Protein AF-A0A1B6MLG4-F1 (afdb_monomer_lite)

Foldseek 3Di:
DDDDPPDPDPVLVPCLAAAQDQEKEKEAEDPPPDDDPVLVVQSVVQVVVCVVVVGHYHYDYDNCCLVVAPVSGDTWMDGPVDIGDTDVVVVVSVVSYDDPPPPPDPDD

Radius of gyration: 16.48 Å; chains: 1; bounding box: 40×28×64 Å

Sequence (108 aa):
MSVILVTNTVECEVGANEPWPDDVKLYQPLETEQILLPDNASCLSVQAFLRMCKLKYEIVYKKNAENMSPSGRVPFVKCGAFIISELEPLTSFVAQKPKHIVLRHIGY

Organism: NCBI:txid36148

pLDDT: mean 78.99, std 19.34, range [34.12, 96.56]

InterPro domains:
  IPR012336 Thioredoxin-like fold [PF17172] (41-97)
  IPR050931 Mitochondrial Protein Transport Metaxin [PTHR12289] (16-97)

Structure (mmCIF, N/CA/C/O backbone):
data_AF-A0A1B6MLG4-F1
#
_entry.id   AF-A0A1B6MLG4-F1
#
loop_
_atom_site.group_PDB
_atom_site.id
_atom_site.type_symbol
_atom_site.label_atom_id
_atom_site.label_alt_id
_atom_site.label_comp_id
_atom_site.label_asym_id
_atom_site.label_entity_id
_atom_site.label_seq_id
_atom_site.pdbx_PDB_ins_code
_atom_site.Cartn_x
_atom_site.Cartn_y
_atom_site.Cartn_z
_atom_site.occupancy
_atom_site.B_iso_or_equiv
_atom_site.auth_seq_id
_atom_site.auth_comp_id
_atom_site.auth_asym_id
_atom_site.auth_atom_id
_atom_site.pdbx_PDB_model_num
ATOM 1 N N . MET A 1 1 ? -27.274 21.604 -22.861 1.00 34.12 1 MET A N 1
ATOM 2 C CA . MET A 1 1 ? -27.222 20.313 -22.146 1.00 34.12 1 MET A CA 1
ATOM 3 C C . MET A 1 1 ? -25.792 20.117 -21.658 1.00 34.12 1 MET A C 1
ATOM 5 O O . MET A 1 1 ? -24.998 19.514 -22.363 1.00 34.12 1 MET A O 1
ATOM 9 N N . SER A 1 2 ? -25.435 20.708 -20.516 1.00 34.47 2 SER A N 1
ATOM 10 C CA . SER A 1 2 ? -24.122 20.500 -19.892 1.00 34.47 2 SER A CA 1
ATOM 11 C C . SER A 1 2 ? -24.316 19.493 -18.771 1.00 34.47 2 SER A C 1
ATOM 13 O O . SER A 1 2 ? -24.975 19.792 -17.778 1.00 34.47 2 SER A O 1
ATOM 15 N N . VAL A 1 3 ? -23.829 18.276 -18.986 1.00 42.28 3 VAL A N 1
ATOM 16 C CA . VAL A 1 3 ? -23.855 17.200 -17.994 1.00 42.28 3 VAL A CA 1
ATOM 17 C C . VAL A 1 3 ? -22.862 17.569 -16.896 1.00 42.28 3 VAL A C 1
ATOM 19 O O . VAL A 1 3 ? -21.666 17.697 -17.144 1.00 42.28 3 VAL A O 1
ATOM 22 N N . ILE A 1 4 ? -23.385 17.827 -15.702 1.00 43.03 4 ILE A N 1
ATOM 23 C CA . ILE A 1 4 ? -22.609 18.171 -14.515 1.00 43.03 4 ILE A CA 1
ATOM 24 C C . ILE A 1 4 ? -21.927 16.884 -14.037 1.00 43.03 4 ILE A C 1
ATOM 26 O O . ILE A 1 4 ? -22.603 15.905 -13.726 1.00 43.03 4 ILE A O 1
ATOM 30 N N . LEU A 1 5 ? -20.594 16.879 -13.991 1.00 43.47 5 LEU A N 1
ATOM 31 C CA . LEU A 1 5 ? -19.792 15.818 -13.383 1.00 43.47 5 LEU A CA 1
ATOM 32 C C . LEU A 1 5 ? -19.928 15.910 -11.852 1.00 43.47 5 LEU A C 1
ATOM 34 O O . LEU A 1 5 ? -19.079 16.484 -11.177 1.00 43.47 5 LEU A O 1
ATOM 38 N N . VAL A 1 6 ? -21.029 15.388 -11.308 1.00 43.78 6 VAL A N 1
ATOM 39 C CA . VAL A 1 6 ? -21.226 15.175 -9.864 1.00 43.78 6 VAL A CA 1
ATOM 40 C C . VAL A 1 6 ? -21.082 13.683 -9.586 1.00 43.78 6 VAL A C 1
ATOM 42 O O . VAL A 1 6 ? -22.078 12.987 -9.432 1.00 43.78 6 VAL A O 1
ATOM 45 N N . THR A 1 7 ? -19.859 13.150 -9.588 1.00 39.62 7 THR A N 1
ATOM 46 C CA . THR A 1 7 ? -19.669 11.711 -9.312 1.00 39.62 7 THR A CA 1
ATOM 47 C C . THR A 1 7 ? -18.502 11.367 -8.395 1.00 39.62 7 THR A C 1
ATOM 49 O O . THR A 1 7 ? -18.142 10.205 -8.363 1.00 39.62 7 THR A O 1
ATOM 52 N N . ASN A 1 8 ? -17.906 12.290 -7.624 1.00 46.47 8 ASN A N 1
ATOM 53 C CA . ASN A 1 8 ? -16.778 11.873 -6.764 1.00 46.47 8 ASN A CA 1
ATOM 54 C C . ASN A 1 8 ? -16.689 12.475 -5.356 1.00 46.47 8 ASN A C 1
ATOM 56 O O . ASN A 1 8 ? -15.671 12.304 -4.693 1.00 46.47 8 ASN A O 1
ATOM 60 N N . THR A 1 9 ? -17.727 13.157 -4.865 1.00 44.22 9 THR A N 1
ATOM 61 C CA . THR A 1 9 ? -17.716 13.722 -3.499 1.00 44.22 9 THR A CA 1
ATOM 62 C C . THR A 1 9 ? -18.664 13.018 -2.530 1.00 44.22 9 THR A C 1
ATOM 64 O O . THR A 1 9 ? -18.440 13.097 -1.329 1.00 44.22 9 THR A O 1
ATOM 67 N N . VAL A 1 10 ? -19.674 12.298 -3.033 1.00 43.75 10 VAL A N 1
ATOM 68 C CA . VAL A 1 10 ? -20.802 11.799 -2.218 1.00 43.75 10 VAL A CA 1
ATOM 69 C C . VAL A 1 10 ? -20.567 10.396 -1.632 1.00 43.75 10 VAL A C 1
ATOM 71 O O . VAL A 1 10 ? -21.218 9.993 -0.676 1.00 43.75 10 VAL A O 1
ATOM 74 N N . GLU A 1 11 ? -19.595 9.635 -2.139 1.00 44.44 11 GLU A N 1
ATOM 75 C CA . GLU A 1 11 ? -19.281 8.308 -1.580 1.00 44.44 11 GLU A CA 1
ATOM 76 C C . GLU A 1 11 ? -18.317 8.393 -0.385 1.00 44.44 11 GLU A C 1
ATOM 78 O O . GLU A 1 11 ? -18.392 7.579 0.536 1.00 44.44 11 GLU A O 1
ATOM 83 N N . CYS A 1 12 ? -17.447 9.411 -0.355 1.00 46.72 12 CYS A N 1
ATOM 84 C CA . CYS A 1 12 ? -16.459 9.600 0.712 1.00 46.72 12 CYS A CA 1
ATOM 85 C C . CYS A 1 12 ? -17.100 9.797 2.093 1.00 46.72 12 CYS A C 1
ATOM 87 O O . CYS A 1 12 ? -16.542 9.348 3.091 1.00 46.72 12 CYS A O 1
ATOM 89 N N . GLU A 1 13 ? -18.266 10.438 2.163 1.00 47.56 13 GLU A N 1
ATOM 90 C CA . GLU A 1 13 ? -18.911 10.802 3.429 1.00 47.56 13 GLU A CA 1
ATOM 91 C C . GLU A 1 13 ? -19.535 9.607 4.170 1.00 47.56 13 GLU A C 1
ATOM 93 O O . GLU A 1 13 ? -19.527 9.579 5.400 1.00 47.56 13 GLU A O 1
ATOM 98 N N . VAL A 1 14 ? -19.999 8.576 3.455 1.00 50.34 14 VAL A N 1
ATOM 99 C CA . VAL A 1 14 ? -20.733 7.457 4.076 1.00 50.34 14 VAL A CA 1
ATOM 100 C C . VAL A 1 14 ? -19.792 6.421 4.705 1.00 50.34 14 VAL A C 1
ATOM 102 O O . VAL A 1 14 ? -20.107 5.864 5.753 1.00 50.34 14 VAL A O 1
ATOM 105 N N . GLY A 1 15 ? -18.605 6.204 4.127 1.00 52.25 15 GLY A N 1
ATOM 106 C CA . GLY A 1 15 ? -17.614 5.258 4.661 1.00 52.25 15 GLY A CA 1
ATOM 107 C C . GLY A 1 15 ? -16.574 5.873 5.598 1.00 52.25 15 GLY A C 1
ATOM 108 O O . GLY A 1 15 ? -15.872 5.142 6.298 1.00 52.25 15 GLY A O 1
ATOM 109 N N . ALA A 1 16 ? -16.437 7.201 5.636 1.00 54.12 16 ALA A N 1
ATOM 110 C CA . ALA A 1 16 ? -15.425 7.886 6.445 1.00 54.12 16 ALA A CA 1
ATOM 111 C C . ALA A 1 16 ? -15.601 7.668 7.956 1.00 54.12 16 ALA A C 1
ATOM 113 O O . ALA A 1 16 ? -14.613 7.678 8.684 1.00 54.12 16 ALA A O 1
ATOM 114 N N . ASN A 1 17 ? -16.826 7.408 8.421 1.00 61.31 17 ASN A N 1
ATOM 115 C CA . ASN A 1 17 ? -17.136 7.290 9.847 1.00 61.31 17 ASN A CA 1
ATOM 116 C C . ASN A 1 17 ? -17.092 5.847 10.389 1.00 61.31 17 ASN A C 1
ATOM 118 O O . ASN A 1 17 ? -17.296 5.622 11.579 1.00 61.31 17 ASN A O 1
ATOM 122 N N . GLU A 1 18 ? -16.833 4.850 9.542 1.00 73.12 18 GLU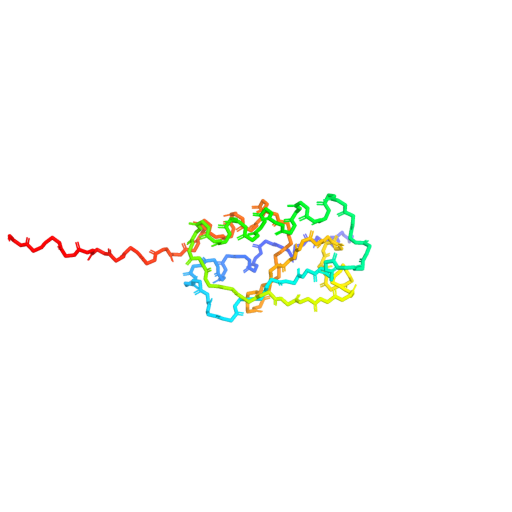 A N 1
ATOM 123 C CA . GLU A 1 18 ? -16.671 3.457 9.977 1.00 73.12 18 GLU A CA 1
ATOM 124 C C . GLU A 1 18 ? -15.242 3.195 10.467 1.00 73.12 18 GLU A C 1
ATOM 126 O O . GLU A 1 18 ? -14.308 3.747 9.884 1.00 73.12 18 GLU A O 1
ATOM 131 N N . PRO A 1 19 ? -15.013 2.339 11.481 1.00 83.44 19 PRO A N 1
ATOM 132 C CA . PRO A 1 19 ? -13.663 1.994 11.925 1.00 83.44 19 PRO A CA 1
ATOM 133 C C . PRO A 1 19 ? -12.807 1.425 10.784 1.00 83.44 19 PRO A C 1
ATOM 135 O O . PRO A 1 19 ? -13.305 0.975 9.750 1.00 83.44 19 PRO A O 1
ATOM 138 N N . TRP A 1 20 ? -11.485 1.465 10.961 1.00 87.25 20 TRP A N 1
ATOM 139 C CA . TRP A 1 20 ? -10.560 0.874 9.995 1.00 87.25 20 TRP A CA 1
ATOM 140 C C . TRP A 1 20 ? -10.823 -0.638 9.856 1.00 87.25 20 TRP A C 1
ATOM 142 O O . TRP A 1 20 ? -10.759 -1.334 10.873 1.00 87.25 20 TRP A O 1
ATOM 152 N N . PRO A 1 21 ? -11.121 -1.158 8.650 1.00 86.62 21 PRO A N 1
ATOM 153 C CA . PRO A 1 21 ? -11.490 -2.560 8.489 1.00 86.62 21 PRO A CA 1
ATOM 154 C C . PRO A 1 21 ? -10.275 -3.493 8.556 1.00 86.62 21 PRO A C 1
ATOM 156 O O . PRO A 1 21 ? -9.137 -3.078 8.342 1.00 86.62 21 PRO A O 1
ATOM 159 N N . ASP A 1 22 ? -10.514 -4.778 8.830 1.00 85.75 22 ASP A N 1
ATOM 160 C CA . ASP A 1 22 ? -9.442 -5.780 8.912 1.00 85.75 22 ASP A CA 1
ATOM 161 C C . ASP A 1 22 ? -8.963 -6.289 7.531 1.00 85.75 22 ASP A C 1
ATOM 163 O O . ASP A 1 22 ? -7.819 -6.721 7.425 1.00 85.75 22 ASP A O 1
ATOM 167 N N . ASP A 1 23 ? -9.778 -6.197 6.466 1.00 89.81 23 ASP A N 1
ATOM 168 C CA . ASP A 1 23 ? -9.436 -6.647 5.092 1.00 89.81 23 ASP A CA 1
ATOM 169 C C . ASP A 1 23 ? -8.915 -5.498 4.201 1.00 89.81 23 ASP A C 1
ATOM 171 O O . ASP A 1 23 ? -9.356 -5.308 3.066 1.00 89.81 23 ASP A O 1
ATOM 175 N N . VAL A 1 24 ? -8.001 -4.671 4.714 1.00 94.19 24 VAL A N 1
ATOM 176 C CA . VAL A 1 24 ? -7.374 -3.621 3.895 1.00 94.19 24 VAL A CA 1
ATOM 177 C C . VAL A 1 24 ? -6.212 -4.190 3.093 1.00 94.19 24 VAL A C 1
ATOM 179 O O . VAL A 1 24 ? -5.296 -4.788 3.652 1.00 94.19 24 VAL A O 1
ATOM 182 N N . LYS A 1 25 ? -6.218 -3.946 1.779 1.00 96.31 25 LYS A N 1
ATOM 183 C CA . LYS A 1 25 ? -5.180 -4.413 0.850 1.00 96.31 25 LYS A CA 1
ATOM 184 C C . LYS A 1 25 ? -4.449 -3.236 0.219 1.00 96.31 25 LYS A C 1
ATOM 186 O O . LYS A 1 25 ? -5.075 -2.383 -0.406 1.00 96.31 25 LYS A O 1
ATOM 191 N N . LEU A 1 26 ? -3.129 -3.208 0.358 1.00 96.25 26 LEU A N 1
ATOM 192 C CA . LEU A 1 26 ? -2.232 -2.274 -0.314 1.00 96.25 26 LEU A CA 1
ATOM 193 C C . LEU A 1 26 ? -1.687 -2.938 -1.577 1.00 96.25 26 LEU A C 1
ATOM 195 O O . LEU A 1 26 ? -0.894 -3.873 -1.494 1.00 96.25 26 LEU A O 1
ATOM 199 N N . TYR A 1 27 ? -2.106 -2.455 -2.739 1.00 95.44 27 TYR A N 1
ATOM 200 C CA . TYR A 1 27 ? -1.635 -2.952 -4.023 1.00 95.44 27 TYR A CA 1
ATOM 201 C C . TYR A 1 27 ? -0.418 -2.162 -4.484 1.00 95.44 27 TYR A C 1
ATOM 203 O O . TYR A 1 27 ? -0.432 -0.928 -4.506 1.00 95.44 27 TYR A O 1
ATOM 211 N N . GLN A 1 28 ? 0.624 -2.885 -4.884 1.00 94.31 28 GLN A N 1
ATOM 212 C CA . GLN A 1 28 ? 1.866 -2.302 -5.378 1.00 94.31 28 GLN A CA 1
ATOM 213 C C . GLN A 1 28 ? 2.538 -3.202 -6.431 1.00 94.31 28 GLN A C 1
ATOM 215 O O . GLN A 1 28 ? 2.211 -4.396 -6.513 1.00 94.31 28 GLN A O 1
ATOM 220 N N . PRO A 1 29 ? 3.464 -2.657 -7.243 1.00 92.00 29 PRO A N 1
ATOM 221 C CA . PRO A 1 29 ? 4.234 -3.433 -8.209 1.00 92.00 29 PRO A CA 1
ATOM 222 C C . PRO A 1 29 ? 5.152 -4.447 -7.525 1.00 92.00 29 PRO A C 1
ATOM 224 O O . PRO A 1 29 ? 5.444 -4.346 -6.333 1.00 92.00 29 PRO A O 1
ATOM 227 N N . LEU A 1 30 ? 5.648 -5.413 -8.297 1.00 87.94 30 LEU A N 1
ATOM 228 C CA . LEU A 1 30 ? 6.701 -6.326 -7.851 1.00 87.94 30 LEU A CA 1
ATOM 229 C C . LEU A 1 30 ? 8.014 -5.552 -7.645 1.00 87.94 30 LEU A C 1
ATOM 231 O O . LEU A 1 30 ? 8.465 -4.856 -8.547 1.00 87.94 30 LEU A O 1
ATOM 235 N N . GLU A 1 31 ? 8.667 -5.720 -6.491 1.00 73.62 31 GLU A N 1
ATOM 236 C CA . GLU A 1 31 ? 9.916 -5.005 -6.152 1.00 73.62 31 GLU A CA 1
ATOM 237 C C . GLU A 1 31 ? 11.088 -5.336 -7.094 1.00 73.62 31 GLU A C 1
ATOM 239 O O . GLU A 1 31 ? 12.018 -4.547 -7.237 1.00 73.62 31 GLU A O 1
ATOM 244 N N . THR A 1 32 ? 11.055 -6.498 -7.750 1.00 70.56 32 THR A N 1
ATOM 245 C CA . THR A 1 32 ? 12.153 -7.006 -8.592 1.00 70.56 32 THR A CA 1
ATOM 246 C C . THR A 1 32 ? 11.965 -6.707 -10.086 1.00 70.56 32 THR A C 1
ATOM 248 O O . THR A 1 32 ? 12.914 -6.824 -10.858 1.00 70.56 32 THR A O 1
ATOM 251 N N . GLU A 1 33 ? 10.767 -6.300 -10.520 1.00 64.19 33 GLU A N 1
ATOM 252 C CA . GLU A 1 33 ? 10.468 -6.009 -11.927 1.00 64.19 33 GLU A CA 1
ATOM 253 C C . GLU A 1 33 ? 10.388 -4.491 -12.149 1.00 64.19 33 GLU A C 1
ATOM 255 O O . GLU A 1 33 ? 9.324 -3.909 -12.003 1.00 64.19 33 GLU A O 1
ATOM 260 N N . GLN A 1 34 ? 11.518 -3.850 -12.481 1.00 67.69 34 GLN A N 1
ATOM 261 C CA . GLN A 1 34 ? 11.603 -2.485 -13.045 1.00 67.69 34 GLN A CA 1
ATOM 262 C C . GLN A 1 34 ? 10.626 -1.437 -12.460 1.00 67.69 34 GLN A C 1
ATOM 264 O O . GLN A 1 34 ? 10.044 -0.647 -13.201 1.00 67.69 34 GLN A O 1
ATOM 269 N N . ILE A 1 35 ? 10.460 -1.382 -11.136 1.00 83.94 35 ILE A N 1
ATOM 270 C CA . ILE A 1 35 ? 9.736 -0.274 -10.505 1.00 83.94 35 ILE A CA 1
ATOM 271 C C . ILE A 1 35 ? 10.552 1.016 -10.652 1.00 83.94 35 ILE A C 1
ATOM 273 O O . ILE A 1 35 ? 11.763 1.031 -10.401 1.00 83.94 35 ILE A O 1
ATOM 277 N N . LEU A 1 36 ? 9.910 2.116 -11.054 1.00 88.69 36 LEU A N 1
ATOM 278 C CA . LEU A 1 36 ? 10.581 3.411 -11.065 1.00 88.69 36 LEU A CA 1
ATOM 279 C C . LEU A 1 36 ? 10.891 3.819 -9.620 1.00 88.69 36 LEU A C 1
ATOM 281 O O . LEU A 1 36 ? 10.082 3.638 -8.712 1.00 88.69 36 LEU A O 1
ATOM 285 N N . LEU A 1 37 ? 12.061 4.416 -9.392 1.00 90.62 37 LEU A N 1
ATOM 286 C CA . LEU A 1 37 ? 12.434 4.950 -8.077 1.00 90.62 37 LEU A CA 1
ATOM 287 C C . LEU A 1 37 ? 11.342 5.824 -7.418 1.00 90.62 37 LEU A C 1
ATOM 289 O O . LEU A 1 37 ? 11.084 5.607 -6.232 1.00 90.62 37 LEU A O 1
ATOM 293 N N . PRO A 1 38 ? 10.673 6.768 -8.122 1.00 91.38 38 PRO A N 1
ATOM 294 C CA . PRO A 1 38 ? 9.564 7.530 -7.537 1.00 91.38 38 PRO A CA 1
ATOM 295 C C . PRO A 1 38 ? 8.375 6.659 -7.103 1.00 91.38 38 PRO A C 1
ATOM 297 O O . PRO A 1 38 ? 7.779 6.923 -6.056 1.00 91.38 38 PRO A O 1
ATOM 300 N N . ASP A 1 39 ? 8.059 5.600 -7.846 1.00 90.50 39 ASP A N 1
ATOM 301 C CA . ASP A 1 39 ? 6.965 4.686 -7.506 1.00 90.50 39 ASP A CA 1
ATOM 302 C C . ASP A 1 39 ? 7.325 3.837 -6.288 1.00 90.50 39 ASP A C 1
ATOM 304 O O . ASP A 1 39 ? 6.509 3.659 -5.383 1.00 90.50 39 ASP A O 1
ATOM 308 N N . ASN A 1 40 ? 8.579 3.384 -6.198 1.00 91.56 40 ASN A N 1
ATOM 309 C CA . ASN A 1 40 ? 9.068 2.669 -5.022 1.00 91.56 40 ASN A CA 1
ATOM 310 C C . ASN A 1 40 ? 9.053 3.561 -3.770 1.00 91.56 40 ASN A C 1
ATOM 312 O O . ASN A 1 40 ? 8.579 3.151 -2.710 1.00 91.56 40 ASN A O 1
ATOM 316 N N . ALA A 1 41 ? 9.505 4.814 -3.889 1.00 93.38 41 ALA A N 1
ATOM 317 C CA . ALA A 1 41 ? 9.439 5.781 -2.794 1.00 93.38 41 ALA A CA 1
ATOM 318 C C . ALA A 1 41 ? 7.989 6.026 -2.344 1.00 93.38 41 ALA A C 1
ATOM 320 O O . ALA A 1 41 ? 7.704 6.050 -1.144 1.00 93.38 41 ALA A O 1
ATOM 321 N N . SER A 1 42 ? 7.063 6.129 -3.299 1.00 93.69 42 SER A N 1
ATOM 322 C CA . SER A 1 42 ? 5.629 6.254 -3.030 1.00 93.69 42 SER A CA 1
ATOM 323 C C . SER A 1 42 ? 5.091 5.024 -2.288 1.00 93.69 42 SER A C 1
ATOM 325 O O . SER A 1 42 ? 4.411 5.182 -1.271 1.00 93.69 42 SER A O 1
ATOM 327 N N . CYS A 1 43 ? 5.474 3.808 -2.700 1.00 93.62 43 CYS A N 1
ATOM 328 C CA . CYS A 1 43 ? 5.113 2.556 -2.021 1.00 93.62 43 CYS A CA 1
ATOM 329 C C . CYS A 1 43 ? 5.570 2.550 -0.560 1.00 93.62 43 CYS A C 1
ATOM 331 O O . CYS A 1 43 ? 4.769 2.327 0.353 1.00 93.62 43 CYS A O 1
ATOM 333 N N . LEU A 1 44 ? 6.843 2.871 -0.328 1.00 94.88 44 LEU A N 1
ATOM 334 C CA . LEU A 1 44 ? 7.423 2.916 1.011 1.00 94.88 44 LEU A CA 1
ATOM 335 C C . LEU A 1 44 ? 6.788 4.003 1.884 1.00 94.88 44 LEU A C 1
ATOM 337 O O . LEU A 1 44 ? 6.550 3.759 3.067 1.00 94.88 44 LEU A O 1
ATOM 341 N N . SER A 1 45 ? 6.466 5.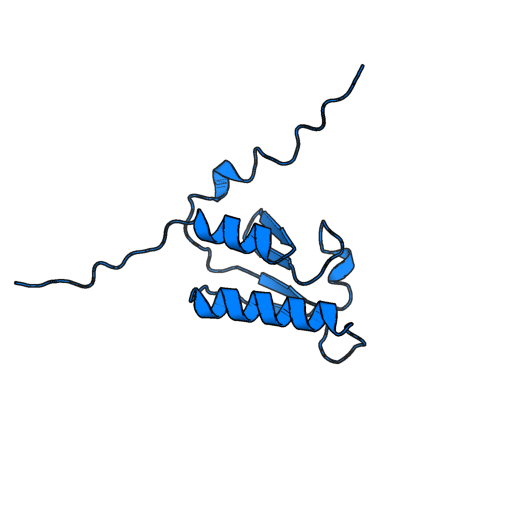170 1.319 1.00 95.31 45 SER A N 1
ATOM 342 C CA . SER A 1 45 ? 5.828 6.264 2.063 1.00 95.31 45 SER A CA 1
ATOM 343 C C . SER A 1 45 ? 4.454 5.867 2.614 1.00 95.31 45 SER A C 1
ATOM 345 O O . SER A 1 45 ? 4.177 6.077 3.797 1.00 95.31 45 SER A O 1
ATOM 347 N N . VAL A 1 46 ? 3.625 5.206 1.801 1.00 95.56 46 VAL A N 1
ATOM 348 C CA . VAL A 1 46 ? 2.298 4.732 2.211 1.00 95.56 46 VAL A CA 1
ATOM 349 C C . VAL A 1 46 ? 2.416 3.600 3.229 1.00 95.56 46 VAL A C 1
ATOM 351 O O . VAL A 1 46 ? 1.735 3.623 4.256 1.00 95.56 46 VAL A O 1
ATOM 354 N N . GLN A 1 47 ? 3.319 2.639 3.005 1.00 95.50 47 GLN A N 1
ATOM 355 C CA . GLN A 1 47 ? 3.575 1.570 3.975 1.00 95.50 47 GLN A CA 1
ATOM 356 C C . GLN A 1 47 ? 4.024 2.123 5.333 1.00 95.50 47 GLN A C 1
ATOM 358 O O . GLN A 1 47 ? 3.546 1.661 6.374 1.00 95.50 47 GLN A O 1
ATOM 363 N N . ALA A 1 48 ? 4.934 3.101 5.330 1.00 96.56 48 ALA A N 1
ATOM 364 C CA . ALA A 1 48 ? 5.427 3.754 6.536 1.00 96.56 48 ALA A CA 1
ATOM 365 C C . ALA A 1 48 ? 4.298 4.490 7.263 1.00 96.56 48 ALA A C 1
ATOM 367 O O . ALA A 1 48 ? 4.119 4.283 8.461 1.00 96.56 48 ALA A O 1
ATOM 368 N N . PHE A 1 49 ? 3.486 5.263 6.539 1.00 95.50 49 PHE A N 1
ATOM 369 C CA . PHE A 1 49 ? 2.333 5.962 7.099 1.00 95.50 49 PHE A CA 1
ATOM 370 C C . PHE A 1 49 ? 1.347 5.001 7.784 1.00 95.50 49 PHE A C 1
ATOM 372 O O . PHE A 1 49 ? 1.039 5.170 8.965 1.00 95.50 49 PHE A O 1
ATOM 379 N N . LEU A 1 50 ? 0.920 3.937 7.093 1.00 93.56 50 LEU A N 1
ATOM 380 C CA . LEU A 1 50 ? -0.007 2.947 7.653 1.00 93.56 50 LEU A CA 1
ATOM 381 C C . LEU A 1 50 ? 0.575 2.245 8.895 1.00 93.56 50 LEU A C 1
ATOM 383 O O . LEU A 1 50 ? -0.138 2.039 9.881 1.00 93.56 50 LEU A O 1
ATOM 387 N N . ARG A 1 51 ? 1.883 1.937 8.890 1.00 94.19 51 ARG A N 1
ATOM 388 C CA . ARG A 1 51 ? 2.595 1.369 10.053 1.00 94.19 51 ARG A CA 1
ATOM 389 C C . ARG A 1 51 ? 2.645 2.342 11.226 1.00 94.19 51 ARG A C 1
ATOM 391 O O . ARG A 1 51 ? 2.376 1.939 12.355 1.00 94.19 51 ARG A O 1
ATOM 398 N N . MET A 1 52 ? 2.950 3.615 10.976 1.00 93.56 52 MET A N 1
ATOM 399 C CA . MET A 1 52 ? 2.977 4.660 12.005 1.00 93.56 52 MET A CA 1
ATOM 400 C C . MET A 1 52 ? 1.600 4.856 12.645 1.00 93.56 52 MET A C 1
ATOM 402 O O . MET A 1 52 ? 1.500 5.008 13.862 1.00 93.56 52 MET A O 1
ATOM 406 N N . CYS A 1 53 ? 0.532 4.774 11.848 1.00 90.81 53 CYS A N 1
ATOM 407 C CA . CYS A 1 53 ? -0.845 4.814 12.333 1.00 90.81 53 CYS A CA 1
ATOM 408 C C . CYS A 1 53 ? -1.306 3.510 13.010 1.00 90.81 53 CYS A C 1
ATOM 410 O O . CYS A 1 53 ? -2.423 3.469 13.522 1.00 90.81 53 CYS A O 1
ATOM 412 N N . LYS A 1 54 ? -0.464 2.464 13.048 1.00 90.81 54 LYS A N 1
ATOM 413 C CA . LYS A 1 54 ? -0.779 1.125 13.583 1.00 90.81 54 LYS A CA 1
ATOM 414 C C . LYS A 1 54 ? -2.024 0.502 12.940 1.00 90.81 54 LYS A C 1
ATOM 416 O O . LYS A 1 54 ? -2.786 -0.204 13.599 1.00 90.81 54 LYS A O 1
ATOM 421 N N . LEU A 1 55 ? -2.230 0.781 11.656 1.00 91.00 55 LEU A N 1
ATOM 422 C CA . LEU A 1 55 ? -3.350 0.260 10.886 1.00 91.00 55 LEU A CA 1
ATOM 423 C C . LEU A 1 55 ? -2.992 -1.115 10.326 1.00 91.00 55 LEU A C 1
ATOM 425 O O . LEU A 1 55 ? -1.873 -1.331 9.862 1.00 91.00 55 LEU A O 1
ATOM 429 N N . LYS A 1 56 ? -3.941 -2.051 10.375 1.00 92.25 56 LYS A N 1
ATOM 430 C CA . LYS A 1 56 ? -3.766 -3.375 9.773 1.00 92.25 56 LYS A CA 1
ATOM 431 C C . LYS A 1 56 ? -3.939 -3.281 8.263 1.00 92.25 56 LYS A C 1
ATOM 433 O O . LYS A 1 56 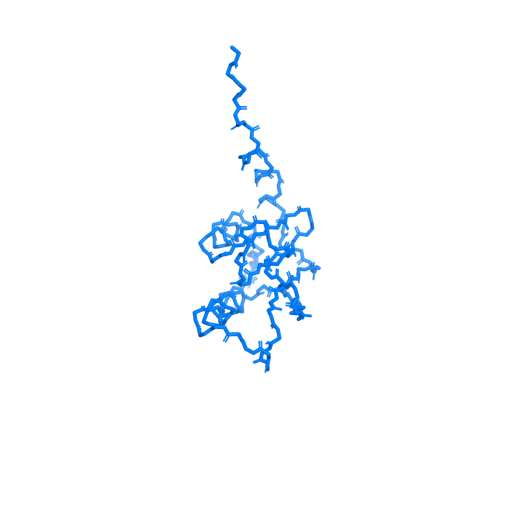? -4.889 -2.661 7.796 1.00 92.25 56 LYS A O 1
ATOM 438 N N . TYR A 1 57 ? -3.041 -3.898 7.512 1.00 94.94 57 TYR A N 1
ATOM 439 C CA . TYR A 1 57 ? -3.163 -4.031 6.066 1.00 94.94 57 TYR A CA 1
ATOM 440 C C . TYR A 1 57 ? -2.341 -5.223 5.577 1.00 94.94 57 TYR A C 1
ATOM 442 O O . TYR A 1 57 ? -1.365 -5.622 6.213 1.00 94.94 57 TYR A O 1
ATOM 450 N N . GLU A 1 58 ? -2.724 -5.758 4.426 1.00 96.44 58 GLU A N 1
ATOM 451 C CA . GLU A 1 58 ? -1.990 -6.779 3.687 1.00 96.44 58 GLU A CA 1
ATOM 452 C C . GLU A 1 58 ? -1.373 -6.157 2.431 1.00 96.44 58 GLU A C 1
ATOM 454 O O . GLU A 1 58 ? -2.025 -5.379 1.733 1.00 96.44 58 GLU A O 1
ATOM 459 N N . ILE A 1 59 ? -0.116 -6.486 2.129 1.00 95.38 59 ILE A N 1
ATOM 460 C CA . ILE A 1 59 ? 0.532 -6.059 0.884 1.00 95.38 59 ILE A CA 1
ATOM 461 C C . ILE A 1 59 ? 0.228 -7.088 -0.201 1.00 95.38 59 ILE A C 1
ATOM 463 O O . ILE A 1 59 ? 0.554 -8.264 -0.060 1.00 95.38 59 ILE A O 1
ATOM 467 N N . VAL A 1 60 ? -0.348 -6.629 -1.309 1.00 95.38 60 VAL A N 1
ATOM 468 C CA . VAL A 1 60 ? -0.658 -7.452 -2.476 1.00 95.38 60 VAL A CA 1
ATOM 469 C C . VAL A 1 60 ? 0.192 -6.994 -3.652 1.00 95.38 60 VAL A C 1
ATOM 471 O O . VAL A 1 60 ? -0.020 -5.929 -4.232 1.00 95.38 60 VAL A O 1
ATOM 474 N N . TYR A 1 61 ? 1.143 -7.835 -4.039 1.00 93.19 61 TYR A N 1
ATOM 475 C CA . TYR A 1 61 ? 2.005 -7.573 -5.182 1.00 93.19 61 TYR A CA 1
ATOM 476 C C . TYR A 1 61 ? 1.312 -7.960 -6.491 1.00 93.19 61 TYR A C 1
ATOM 478 O O . TYR A 1 61 ? 0.844 -9.093 -6.653 1.00 93.19 61 TYR A O 1
ATOM 486 N N . LYS A 1 62 ? 1.250 -7.025 -7.444 1.00 92.00 62 LYS A N 1
ATOM 487 C CA . LYS A 1 62 ? 0.679 -7.244 -8.780 1.00 92.00 62 LYS A CA 1
ATOM 488 C C . LYS A 1 62 ? 1.517 -6.555 -9.846 1.00 92.00 62 LYS A C 1
ATOM 490 O O . LYS A 1 62 ? 1.773 -5.362 -9.762 1.00 92.00 62 LYS A O 1
ATOM 495 N N . LYS A 1 63 ? 1.865 -7.298 -10.900 1.00 88.88 63 LYS A N 1
ATOM 496 C CA . LYS A 1 63 ? 2.591 -6.761 -12.061 1.00 88.88 63 LYS A CA 1
ATOM 497 C C . LYS A 1 63 ? 1.820 -5.645 -12.774 1.00 88.88 63 LYS A C 1
ATOM 499 O O . LYS A 1 63 ? 2.411 -4.688 -13.238 1.00 88.88 63 LYS A O 1
ATOM 504 N N . ASN A 1 64 ? 0.496 -5.758 -12.828 1.00 89.25 64 ASN A N 1
ATOM 505 C CA . ASN A 1 64 ? -0.405 -4.801 -13.468 1.00 89.25 64 ASN A CA 1
ATOM 506 C C . ASN A 1 64 ? -1.064 -3.838 -12.462 1.00 89.25 64 ASN A C 1
ATOM 508 O O . ASN A 1 64 ? -2.191 -3.399 -12.691 1.00 89.25 64 ASN A O 1
ATOM 512 N N . ALA A 1 65 ? -0.408 -3.546 -11.330 1.00 91.44 65 ALA A N 1
ATOM 513 C CA . ALA A 1 65 ? -0.968 -2.682 -10.288 1.00 91.44 65 ALA A CA 1
ATOM 514 C C . ALA A 1 65 ? -1.349 -1.291 -10.828 1.00 91.44 65 ALA A C 1
ATOM 516 O O . ALA A 1 65 ? -2.430 -0.798 -10.521 1.00 91.44 65 ALA A O 1
ATOM 517 N N . GLU A 1 66 ? -0.529 -0.696 -11.694 1.00 89.25 66 GLU A N 1
ATOM 518 C CA . GLU A 1 66 ? -0.821 0.602 -12.322 1.00 89.25 66 GLU A CA 1
ATOM 519 C C . GLU A 1 66 ? -2.152 0.583 -13.089 1.00 89.25 66 GLU A C 1
ATOM 521 O O . GLU A 1 66 ? -2.972 1.480 -12.927 1.00 89.25 66 GLU A O 1
ATOM 526 N N . ASN A 1 67 ? -2.438 -0.493 -13.833 1.00 89.75 67 ASN A N 1
ATOM 527 C CA . ASN A 1 67 ? -3.700 -0.646 -14.567 1.00 89.75 67 ASN A CA 1
ATOM 528 C C . ASN A 1 67 ? -4.919 -0.894 -13.666 1.00 89.75 67 ASN A C 1
ATOM 530 O O . ASN A 1 67 ? -6.050 -0.748 -14.123 1.00 89.75 67 ASN A O 1
ATOM 534 N N . MET A 1 68 ? -4.711 -1.324 -12.420 1.00 90.69 68 MET A N 1
ATOM 535 C CA . MET A 1 68 ? -5.786 -1.523 -11.444 1.00 90.69 68 MET A CA 1
ATOM 536 C C . MET A 1 68 ? -6.125 -0.236 -10.682 1.00 90.69 68 MET A C 1
ATOM 538 O O . MET A 1 68 ? -7.197 -0.150 -10.083 1.00 90.69 68 MET A O 1
ATOM 542 N N . SER A 1 69 ? -5.215 0.740 -10.676 1.00 89.69 69 SER A N 1
ATOM 543 C CA . SER A 1 69 ? -5.386 2.000 -9.961 1.00 89.69 69 SER A CA 1
ATOM 544 C C . SER A 1 69 ? -6.315 2.943 -10.730 1.00 89.69 69 SER A C 1
ATOM 546 O O . SER A 1 69 ? -6.084 3.176 -11.918 1.00 89.69 69 SER A O 1
ATOM 548 N N . PRO A 1 70 ? -7.313 3.569 -10.079 1.00 86.19 70 PRO A N 1
ATOM 549 C CA . PRO A 1 70 ? -8.185 4.547 -10.732 1.00 86.19 70 PRO A CA 1
ATOM 550 C C . PRO A 1 70 ? -7.420 5.775 -11.250 1.00 86.19 70 PRO A C 1
ATOM 552 O O . PRO A 1 70 ? -7.864 6.410 -12.202 1.00 86.19 70 PRO A O 1
ATOM 555 N N . SER A 1 71 ? -6.267 6.104 -10.655 1.00 87.94 71 SER A N 1
ATOM 556 C CA . SER A 1 71 ? -5.406 7.210 -11.095 1.00 87.94 71 SER A CA 1
ATOM 557 C C . SER A 1 71 ? -4.246 6.772 -11.993 1.00 87.94 71 SER A C 1
ATOM 559 O O . SER A 1 71 ? -3.441 7.610 -12.393 1.00 87.94 71 SER A O 1
ATOM 561 N N . GLY A 1 72 ? -4.100 5.470 -12.259 1.00 89.38 72 GLY A N 1
ATOM 562 C CA . GLY A 1 72 ? -2.920 4.906 -12.920 1.00 89.38 72 GLY A CA 1
ATOM 563 C C . GLY A 1 72 ? -1.648 4.911 -12.063 1.00 89.38 72 GLY A C 1
ATOM 564 O O . GLY A 1 72 ? -0.629 4.385 -12.493 1.00 89.38 72 GLY A O 1
ATOM 565 N N . ARG A 1 73 ? -1.687 5.485 -10.850 1.00 89.94 73 ARG A N 1
ATOM 566 C CA . ARG A 1 73 ? -0.525 5.598 -9.957 1.00 89.94 73 ARG A CA 1
ATOM 567 C C . ARG A 1 73 ? -0.509 4.509 -8.895 1.00 89.94 73 ARG A C 1
ATOM 569 O O . ARG A 1 73 ? -1.560 4.075 -8.419 1.00 89.94 73 ARG A O 1
ATOM 576 N N . VAL A 1 74 ? 0.692 4.116 -8.492 1.00 92.31 74 VAL A N 1
ATOM 577 C CA . VAL A 1 74 ? 0.951 3.146 -7.425 1.00 92.31 74 VAL A CA 1
ATOM 578 C C . VAL A 1 74 ? 1.679 3.808 -6.246 1.00 92.31 74 VAL A C 1
ATOM 580 O O . VAL A 1 74 ? 2.407 4.780 -6.438 1.00 92.31 74 VAL A O 1
ATOM 583 N N . PRO A 1 75 ? 1.509 3.299 -5.017 1.00 94.44 75 PRO A N 1
ATOM 584 C CA . PRO A 1 75 ? 0.580 2.242 -4.624 1.00 94.44 75 PRO A CA 1
ATOM 585 C C . PRO A 1 75 ? -0.858 2.776 -4.493 1.00 94.44 75 PRO A C 1
ATOM 587 O O . PRO A 1 75 ? -1.096 3.987 -4.482 1.00 94.44 75 PRO A O 1
ATOM 590 N N . PHE A 1 76 ? -1.817 1.868 -4.319 1.00 95.06 76 PHE A N 1
ATOM 591 C CA . PHE A 1 76 ? -3.185 2.224 -3.941 1.00 95.06 76 PHE A CA 1
ATOM 592 C C . PHE A 1 76 ? -3.748 1.257 -2.897 1.00 95.06 76 PHE A C 1
ATOM 594 O O . PHE A 1 76 ? -3.381 0.082 -2.830 1.00 95.06 76 PHE A O 1
ATOM 601 N N . VAL A 1 77 ? -4.649 1.762 -2.062 1.00 94.56 77 VAL A N 1
ATOM 602 C CA . VAL A 1 77 ? -5.300 1.023 -0.982 1.00 94.56 77 VAL A CA 1
ATOM 603 C C . VAL A 1 77 ? -6.717 0.664 -1.403 1.00 94.56 77 VAL A C 1
ATOM 605 O O . VAL A 1 77 ? -7.488 1.532 -1.801 1.00 94.56 77 VAL A O 1
ATOM 608 N N . LYS A 1 78 ? -7.082 -0.610 -1.264 1.00 92.56 78 LYS A N 1
ATOM 609 C CA . LYS A 1 78 ? -8.465 -1.077 -1.337 1.00 92.56 78 LYS A CA 1
ATOM 610 C C . LYS A 1 78 ? -8.982 -1.336 0.073 1.00 92.56 78 LYS A C 1
ATOM 612 O O . LYS A 1 78 ? -8.421 -2.151 0.805 1.00 92.56 78 LYS A O 1
AT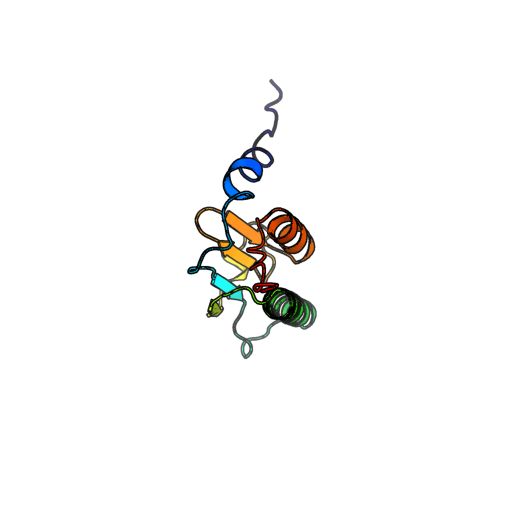OM 617 N N . CYS A 1 79 ? -10.066 -0.662 0.426 1.00 89.12 79 CYS A N 1
ATOM 618 C CA . CYS A 1 79 ? -10.704 -0.706 1.733 1.00 89.12 79 CYS A CA 1
ATOM 619 C C . CYS A 1 79 ? -12.215 -0.896 1.533 1.00 89.12 79 CYS A C 1
ATOM 621 O O . CYS A 1 79 ? -12.963 0.073 1.409 1.00 89.12 79 CYS A O 1
ATOM 623 N N . GLY A 1 80 ? -12.670 -2.150 1.454 1.00 84.06 80 GLY A N 1
ATOM 624 C CA . GLY A 1 80 ? -14.068 -2.461 1.140 1.00 84.06 80 GLY A CA 1
ATOM 625 C C . GLY A 1 80 ? -14.467 -1.946 -0.249 1.00 84.06 80 GLY A C 1
ATOM 626 O O . GLY A 1 80 ? -13.878 -2.357 -1.252 1.00 84.06 80 GLY A O 1
ATOM 627 N N . ALA A 1 81 ? -15.458 -1.050 -0.292 1.00 83.56 81 ALA A N 1
ATOM 628 C CA . ALA A 1 81 ? -15.924 -0.391 -1.515 1.00 83.56 81 ALA A CA 1
ATOM 629 C C . ALA A 1 81 ? -15.002 0.748 -1.995 1.00 83.56 81 ALA A C 1
ATOM 631 O O . ALA A 1 81 ? -15.123 1.189 -3.133 1.00 83.56 81 ALA A O 1
ATOM 632 N N . PHE A 1 82 ? -14.066 1.206 -1.158 1.00 87.06 82 PHE A N 1
ATOM 633 C CA . PHE A 1 82 ? -13.216 2.356 -1.458 1.00 87.06 82 PHE A CA 1
ATOM 634 C C . PHE A 1 82 ? -11.880 1.935 -2.060 1.00 87.06 82 PHE A C 1
ATOM 636 O O . PHE A 1 82 ? -11.228 1.001 -1.579 1.00 87.06 82 PHE A O 1
ATOM 643 N N . ILE A 1 83 ? -11.447 2.672 -3.082 1.00 90.94 83 ILE A N 1
ATOM 644 C CA . ILE A 1 83 ? -10.101 2.586 -3.645 1.00 90.94 83 ILE A CA 1
ATOM 645 C C . ILE A 1 83 ? -9.468 3.969 -3.543 1.00 90.94 83 ILE A C 1
ATOM 647 O O . ILE A 1 83 ? -10.009 4.941 -4.061 1.00 90.94 83 ILE A O 1
ATOM 651 N N . ILE A 1 84 ? -8.335 4.053 -2.851 1.00 92.00 84 ILE A N 1
ATOM 652 C CA . ILE A 1 84 ? -7.648 5.310 -2.561 1.00 92.00 84 ILE A CA 1
ATOM 653 C C . ILE A 1 84 ? -6.228 5.203 -3.093 1.00 92.00 84 ILE A C 1
ATOM 655 O O . ILE A 1 84 ? -5.440 4.382 -2.622 1.00 92.00 84 ILE A O 1
ATOM 659 N N . SER A 1 85 ? -5.906 6.035 -4.071 1.00 90.56 85 SER A N 1
ATOM 660 C CA . SER A 1 85 ? -4.563 6.138 -4.640 1.00 90.56 85 SER A CA 1
ATOM 661 C C . SER A 1 85 ? -3.859 7.362 -4.068 1.00 90.56 85 SER A C 1
ATOM 663 O O . SER A 1 85 ? -4.518 8.36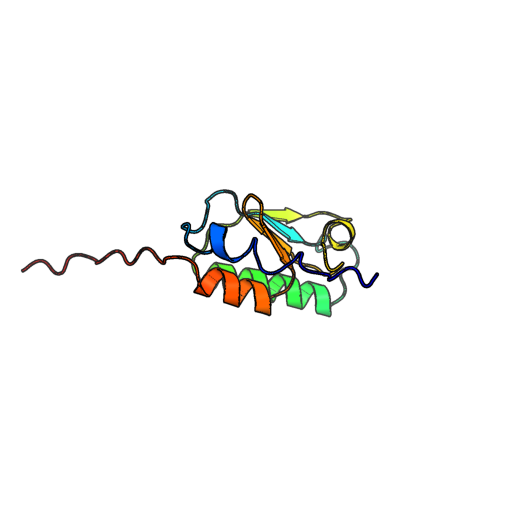0 -3.812 1.00 90.56 85 SER A O 1
ATOM 665 N N . GLU A 1 86 ? -2.531 7.310 -3.950 1.00 89.00 86 GLU A N 1
ATOM 666 C CA . GLU A 1 86 ? -1.686 8.409 -3.448 1.00 89.00 86 GLU A CA 1
ATOM 667 C C . GLU A 1 86 ? -1.783 8.677 -1.935 1.00 89.00 86 GLU A C 1
ATOM 669 O O . GLU A 1 86 ? -2.739 8.316 -1.248 1.00 89.00 86 GLU A O 1
ATOM 674 N N . LEU A 1 87 ? -0.737 9.312 -1.398 1.00 90.12 87 LEU A N 1
ATOM 675 C CA . LEU A 1 87 ? -0.577 9.507 0.042 1.00 90.12 87 LEU A CA 1
ATOM 676 C C . LEU A 1 87 ? -1.537 10.559 0.607 1.00 90.12 87 LEU A C 1
ATOM 678 O O . LEU A 1 87 ? -2.164 10.314 1.632 1.00 90.12 87 LEU A O 1
ATOM 682 N N . GLU A 1 88 ? -1.660 11.717 -0.043 1.00 91.00 88 GLU A N 1
ATOM 683 C CA . GLU A 1 88 ? -2.479 12.833 0.447 1.00 91.00 88 GLU A CA 1
ATOM 684 C C . GLU A 1 88 ? -3.943 12.427 0.716 1.00 91.00 88 GLU A C 1
ATOM 686 O O . GLU A 1 88 ? -4.364 12.504 1.876 1.00 91.00 88 GLU A O 1
ATOM 691 N N . PRO A 1 89 ? -4.703 11.886 -0.258 1.00 90.19 89 PRO A N 1
ATOM 692 C CA . PRO A 1 89 ? -6.085 11.472 -0.014 1.00 90.19 89 PRO A CA 1
ATOM 693 C C . PRO A 1 89 ? -6.187 10.319 0.992 1.00 90.19 89 PRO A C 1
ATOM 695 O O . PRO A 1 89 ? -7.152 10.261 1.754 1.00 90.19 89 PRO A O 1
ATOM 698 N N . LEU A 1 90 ? -5.185 9.434 1.070 1.00 90.88 90 LEU A N 1
ATOM 699 C CA . LEU A 1 90 ? -5.136 8.392 2.096 1.00 90.88 90 LEU A CA 1
ATOM 700 C C . LEU A 1 90 ? -5.011 8.989 3.501 1.00 90.88 90 LEU A C 1
ATOM 702 O O . LEU A 1 90 ? -5.701 8.543 4.418 1.00 90.88 90 LEU A O 1
ATOM 706 N N . THR A 1 91 ? -4.166 10.006 3.683 1.00 91.31 91 THR A N 1
ATOM 707 C CA . THR A 1 91 ? -4.038 10.676 4.983 1.00 91.31 91 THR A CA 1
ATOM 708 C C . THR A 1 91 ? -5.335 11.365 5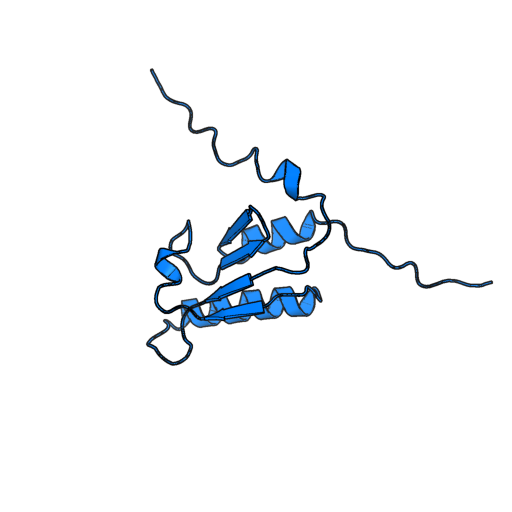.391 1.00 91.31 91 THR A C 1
ATOM 710 O O . THR A 1 91 ? -5.764 11.215 6.536 1.00 91.31 91 THR A O 1
ATOM 713 N N . SER A 1 92 ? -6.012 12.036 4.452 1.00 90.25 92 SER A N 1
ATOM 714 C CA . SER A 1 92 ? -7.316 12.658 4.684 1.00 90.25 92 SER A CA 1
ATOM 715 C C . SER A 1 92 ? -8.393 11.626 5.012 1.00 90.25 92 SER A C 1
ATOM 717 O O . SER A 1 92 ? -9.210 11.866 5.899 1.00 90.25 92 SER A O 1
ATOM 719 N N . PHE A 1 93 ? -8.387 10.470 4.343 1.00 88.50 93 PHE A N 1
ATOM 720 C CA . PHE A 1 93 ? -9.315 9.375 4.617 1.00 88.50 93 PHE A CA 1
ATOM 721 C C . PHE A 1 93 ? -9.096 8.788 6.015 1.00 88.50 93 PHE A C 1
ATOM 723 O O . PHE A 1 93 ? -10.037 8.678 6.794 1.00 88.50 93 PHE A O 1
ATOM 730 N N . VAL A 1 94 ? -7.847 8.481 6.383 1.00 88.75 94 VAL A N 1
ATOM 731 C CA . VAL A 1 94 ? -7.498 7.961 7.717 1.00 88.75 94 VAL A CA 1
ATOM 732 C C . VAL A 1 94 ? -7.810 8.971 8.824 1.00 88.75 94 VAL A C 1
ATOM 734 O O . VAL A 1 94 ? -8.191 8.574 9.923 1.00 88.75 94 VAL A O 1
ATOM 737 N N . ALA A 1 95 ? -7.665 10.272 8.562 1.00 87.31 95 ALA A N 1
ATOM 738 C CA . ALA A 1 95 ? -7.960 11.317 9.538 1.00 87.31 95 ALA A CA 1
ATOM 739 C C . ALA A 1 95 ? -9.452 11.410 9.897 1.00 87.31 95 ALA A C 1
ATOM 741 O O . ALA A 1 95 ? -9.771 11.783 11.024 1.00 87.31 95 ALA A O 1
ATOM 742 N N . GLN A 1 96 ? -10.346 11.061 8.969 1.00 85.31 96 GLN A N 1
ATOM 743 C CA . GLN A 1 96 ? -11.796 11.084 9.191 1.00 85.31 96 GLN A CA 1
ATOM 744 C C . GLN A 1 96 ? -12.307 9.840 9.935 1.00 85.31 96 GLN A C 1
ATOM 746 O O . GLN A 1 96 ? -13.387 9.876 10.519 1.00 85.31 96 GLN A O 1
ATOM 751 N N . LYS A 1 97 ? -11.516 8.759 9.957 1.00 81.88 97 LYS A N 1
ATOM 752 C CA . LYS A 1 97 ? -11.877 7.491 10.598 1.00 81.88 97 LYS A CA 1
ATOM 753 C C . LYS A 1 97 ? -11.900 7.620 12.126 1.00 81.88 97 LYS A C 1
ATOM 755 O O . LYS A 1 97 ? -10.959 8.177 12.707 1.00 81.88 97 LYS A O 1
ATOM 760 N N . PRO A 1 98 ? -12.901 7.040 12.818 1.00 73.12 98 PRO A N 1
ATOM 761 C CA . PRO A 1 98 ? -12.912 7.019 14.271 1.00 73.12 98 PRO A CA 1
ATOM 762 C C . PRO A 1 98 ? -11.730 6.193 14.784 1.00 73.12 98 PRO A C 1
ATOM 764 O O . PRO A 1 98 ? -11.576 5.005 14.487 1.00 73.12 98 PRO A O 1
ATOM 767 N N . LYS A 1 99 ? -10.873 6.826 15.584 1.00 66.69 99 LYS A N 1
ATOM 768 C CA . LYS A 1 99 ? -9.800 6.136 16.297 1.00 66.69 99 LYS A CA 1
ATOM 769 C C . LYS A 1 99 ? -10.413 5.532 17.551 1.00 66.69 99 LYS A C 1
ATOM 771 O O . LYS A 1 99 ? -10.964 6.267 18.367 1.00 66.69 99 LYS A O 1
ATOM 776 N N . HIS A 1 100 ? -10.292 4.219 17.739 1.00 55.53 100 HIS A N 1
ATOM 777 C CA . HIS A 1 100 ? -10.568 3.615 19.040 1.00 55.53 100 HIS A CA 1
ATOM 778 C C . HIS A 1 100 ? -9.563 4.176 20.055 1.00 55.53 100 HIS A C 1
ATOM 780 O O . HIS A 1 100 ? -8.458 3.657 20.223 1.00 55.53 100 HIS A O 1
ATOM 786 N N . ILE A 1 101 ? -9.933 5.268 20.727 1.00 48.25 101 ILE A N 1
ATOM 787 C CA . ILE A 1 101 ? -9.279 5.696 21.954 1.00 48.25 101 ILE A CA 1
ATOM 788 C C . ILE A 1 101 ? -9.694 4.658 22.998 1.00 48.25 101 ILE A C 1
ATOM 790 O O . ILE A 1 101 ? -10.800 4.653 23.532 1.00 48.25 101 ILE A O 1
ATOM 794 N N . VAL A 1 102 ? -8.827 3.676 23.228 1.00 46.59 102 VAL A N 1
ATOM 795 C CA . VAL A 1 102 ? -8.946 2.854 24.425 1.00 46.59 102 VAL A CA 1
ATOM 796 C C . VAL A 1 102 ? -8.533 3.782 25.557 1.00 46.59 102 VAL A C 1
ATOM 798 O O . VAL A 1 102 ? -7.341 4.015 25.759 1.00 46.59 102 VAL A O 1
ATOM 801 N N . LEU A 1 103 ? -9.515 4.360 26.254 1.00 46.34 103 LEU A N 1
ATOM 802 C CA . LEU A 1 103 ? -9.310 4.929 27.581 1.00 46.34 103 LEU A CA 1
ATOM 803 C C . LEU A 1 103 ? -8.751 3.791 28.440 1.00 46.34 103 LEU A C 1
ATOM 805 O O . LEU A 1 103 ? -9.493 2.972 28.980 1.00 46.34 103 LEU A O 1
ATOM 809 N N . ARG A 1 104 ? -7.421 3.673 28.494 1.00 46.53 104 ARG A N 1
ATOM 810 C CA . ARG A 1 104 ? -6.743 2.812 29.456 1.00 46.53 104 ARG A CA 1
ATOM 811 C C . ARG A 1 104 ? -7.020 3.414 30.824 1.00 46.53 104 ARG A C 1
ATOM 813 O O . ARG A 1 104 ? -6.333 4.333 31.242 1.00 46.53 104 ARG A O 1
ATOM 820 N N . HIS A 1 105 ? -8.100 2.925 31.423 1.00 45.69 105 HIS A N 1
ATOM 821 C CA . HIS A 1 105 ? -8.322 2.740 32.847 1.00 45.69 105 HIS A CA 1
ATOM 822 C C . HIS A 1 105 ? -7.401 3.590 33.736 1.00 45.69 105 HIS A C 1
ATOM 824 O O . HIS A 1 105 ? -6.373 3.118 34.216 1.00 45.69 105 HIS A O 1
ATOM 830 N N . ILE A 1 106 ? -7.794 4.842 33.967 1.00 50.09 106 ILE A N 1
ATOM 831 C CA . ILE A 1 106 ? -7.430 5.537 35.201 1.00 50.09 106 ILE A CA 1
ATOM 832 C C . ILE A 1 106 ? -8.360 4.950 36.265 1.00 50.09 106 ILE A C 1
ATOM 834 O O . ILE A 1 106 ? -9.494 5.392 36.436 1.00 50.09 106 ILE A O 1
ATOM 838 N N . GLY A 1 107 ? -7.917 3.838 36.850 1.00 57.12 107 GLY A N 1
ATOM 839 C CA . GLY A 1 107 ? -8.450 3.340 38.110 1.00 57.12 107 GLY A CA 1
ATOM 840 C C . GLY A 1 107 ? -7.975 4.253 39.241 1.00 57.12 107 GLY A C 1
ATOM 841 O O . GLY A 1 107 ? -6.862 4.771 39.170 1.00 57.12 107 GLY A O 1
ATOM 842 N N . TYR A 1 108 ? -8.881 4.467 40.193 1.00 47.34 108 TYR A N 1
ATOM 843 C CA . TYR A 1 108 ? -8.791 5.273 41.415 1.00 47.34 108 TYR A CA 1
ATOM 844 C C . TYR A 1 108 ? -7.439 5.272 42.136 1.00 47.34 108 TYR A C 1
ATOM 846 O O . TYR A 1 108 ? -6.825 4.187 42.246 1.00 47.34 108 TYR A O 1
#

Secondary structure (DSSP, 8-state):
-------SSSSHHHHTTSPPPS-EEEEE--TTS---HHHHHHHHHHHHHHHHTT---EEEE-TTHHHHSTTS-S-EEEETTEEEESHHHHHHHHHHSPP---------